Protein AF-A0A821MAG7-F1 (afdb_monomer)

Organism: NCBI:txid345717

Foldseek 3Di:
DVPADPPGDLVNLLCCCPPPVRNDDDPVSNCCNVPNDFADPPVVLVVVLVVLVVCLVVLLVVLVVQVVVLVVCVPDPDPVSVVSNVVSVVSNCCSVPVSVQVSVCNGGVDDRPPDDVVVVVVVVVVVD

Nearest PDB structures (foldseek):
  2yeu-assembly3_F  TM=4.394E-01  e=1.010E+00  Deinococcus radiodurans R1 = ATCC 13939 = DSM 20539
  5hx1-assembly2_D  TM=4.873E-01  e=1.836E+00  Deinococcus radiodurans
  2yfd-assembly1_D  TM=4.784E-01  e=2.046E+00  Deinococcus radiodurans R1 = ATCC 13939 = DSM 20539
  2yeu-assembly1_B  TM=4.401E-01  e=1.560E+00  Deinococcus radiodurans R1 = ATCC 13939 = DSM 20539
  5i0m-assembly2_B  TM=4.862E-01  e=3.159E+00  Deinococcus radiodurans

Sequence (128 aa):
MEFLRANESVDDFYMRCTNFSLFDCSEEEMLWCVMGPRRLPLSRIVPITVFLLVIFVSGVIGNVAVCVVIVRHPAMHTDTNYYLFSLALSDLLLLLFGLPNDLSVYWHQYPYSLGVVFCKLRALISEA

Secondary structure (DSSP, 8-state):
--SPPTT--HHHHHHHHH-GGG----HHHHHHHHH--SS--HHHHHHHHHHHHHHHHHHHHHHHHHHHHHHH---S--THHHHHHHHHHHHHHIIIIIHHHHHHHHH--SS-TTHHHHHHHHHHHHH-

InterPro domains:
  IPR000276 G protein-coupled receptor, rhodopsin-like [PF00001] (62-122)
  IPR000276 G protein-coupled receptor, rhodopsin-like [PR00237] (47-71)
  IPR000276 G protein-coupled receptor, rhodopsin-like [PR00237] (80-101)
  IPR005390 Neuromedin U receptor [PR01565] (72-83)
  IPR005390 Neuromedin U receptor [PR01565] (100-122)
  IPR017452 GPCR, rhodopsin-like, 7TM [PS50262] (62-128)

pLDDT: mean 79.87, std 9.55, range [42.59, 93.62]

Solvent-accessible surface area (backbone atoms only — not comparable to full-atom values): 7618 Å² total; per-residue (Å²): 131,89,83,61,59,92,97,55,53,73,66,58,54,49,48,28,60,67,34,84,93,57,66,76,59,54,74,67,54,45,48,36,76,76,73,44,79,57,53,67,61,62,86,59,51,53,59,54,51,52,53,52,50,52,50,43,53,53,48,49,55,52,32,50,50,52,49,51,52,50,71,72,54,73,81,67,101,49,78,67,60,59,52,56,47,51,49,34,51,49,51,48,49,42,51,67,55,44,49,60,49,52,50,46,39,62,65,33,64,59,78,79,82,76,47,69,67,54,54,51,48,51,54,52,64,76,73,107

Mean predicted aligned error: 9.79 Å

Radius of gyration: 22.46 Å; Cα contacts (8 Å, |Δi|>4): 64; chains: 1; bounding box: 48×34×66 Å

Structure (mmCIF, N/CA/C/O backbone):
data_AF-A0A821MAG7-F1
#
_entry.id   AF-A0A821MAG7-F1
#
loop_
_atom_site.group_PDB
_atom_site.id
_atom_site.type_symbol
_atom_site.label_atom_id
_atom_site.label_alt_id
_atom_site.label_comp_id
_atom_site.label_asym_id
_atom_site.label_entity_id
_atom_site.label_seq_id
_atom_site.pdbx_PDB_ins_code
_atom_site.Cartn_x
_atom_site.Cartn_y
_atom_site.Cartn_z
_atom_site.occupancy
_atom_site.B_iso_or_equiv
_atom_site.auth_seq_id
_atom_site.auth_comp_id
_atom_site.auth_asym_id
_atom_site.auth_atom_id
_atom_site.pdbx_PDB_model_num
ATOM 1 N N . MET A 1 1 ? 11.487 -3.617 -22.306 1.00 58.38 1 MET A N 1
ATOM 2 C CA . MET A 1 1 ? 11.740 -3.069 -23.657 1.00 58.38 1 MET A CA 1
ATOM 3 C C . MET A 1 1 ? 10.512 -2.318 -24.173 1.00 58.38 1 MET A C 1
ATOM 5 O O . MET A 1 1 ? 10.204 -2.400 -25.348 1.00 58.38 1 MET A O 1
ATOM 9 N N . GLU A 1 2 ? 9.788 -1.608 -23.306 1.00 70.44 2 GLU A N 1
ATOM 10 C CA . GLU A 1 2 ? 8.551 -0.907 -23.699 1.00 70.44 2 GLU A CA 1
ATOM 11 C C . GLU A 1 2 ? 8.815 0.580 -24.008 1.00 70.44 2 GLU A C 1
ATOM 13 O O . GLU A 1 2 ? 8.059 1.192 -24.746 1.00 70.44 2 GLU A O 1
ATOM 18 N N . PHE A 1 3 ? 9.944 1.120 -23.519 1.00 74.62 3 PHE A N 1
ATOM 19 C CA . PHE A 1 3 ? 10.351 2.528 -23.652 1.00 74.62 3 PHE A CA 1
ATOM 20 C C . PHE A 1 3 ? 11.610 2.751 -24.520 1.00 74.62 3 PHE A C 1
ATOM 22 O O . PHE A 1 3 ? 12.054 3.882 -24.678 1.00 74.62 3 PHE A O 1
ATOM 29 N N . LEU A 1 4 ? 12.207 1.692 -25.084 1.00 80.88 4 LEU A N 1
ATOM 30 C CA . LEU A 1 4 ? 13.358 1.829 -25.992 1.00 80.88 4 LEU A CA 1
ATOM 31 C C . LEU A 1 4 ? 12.866 2.208 -27.395 1.00 80.88 4 LEU A C 1
ATOM 33 O O . LEU A 1 4 ? 11.994 1.521 -27.935 1.00 80.88 4 LEU A O 1
ATOM 37 N N . ARG A 1 5 ? 13.429 3.264 -28.005 1.00 81.38 5 ARG A N 1
ATOM 38 C CA . ARG A 1 5 ? 13.158 3.580 -29.418 1.00 81.38 5 ARG A CA 1
ATOM 39 C C . ARG A 1 5 ? 13.783 2.508 -30.323 1.00 81.38 5 ARG A C 1
ATOM 41 O O . ARG A 1 5 ? 14.640 1.723 -29.915 1.00 81.38 5 ARG A O 1
ATOM 48 N N . ALA A 1 6 ? 13.330 2.454 -31.575 1.00 77.25 6 ALA A N 1
ATOM 49 C CA . ALA A 1 6 ? 13.874 1.516 -32.550 1.00 77.25 6 ALA A CA 1
ATOM 50 C C . ALA A 1 6 ? 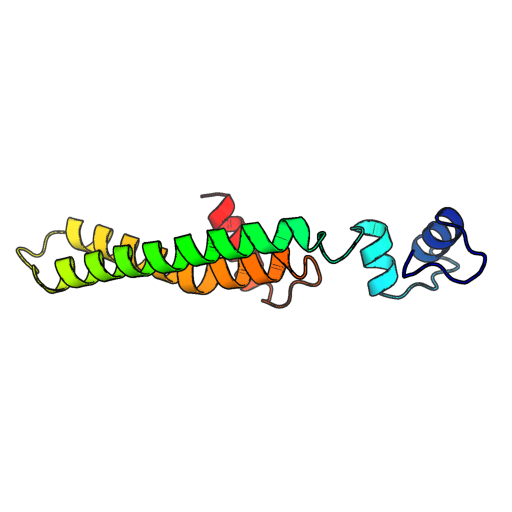15.382 1.758 -32.743 1.00 77.25 6 ALA A C 1
ATOM 52 O O . ALA A 1 6 ? 15.788 2.876 -33.053 1.00 77.25 6 ALA A O 1
ATOM 53 N N . ASN A 1 7 ? 16.177 0.691 -32.604 1.00 79.50 7 ASN A N 1
ATOM 54 C CA . ASN A 1 7 ? 17.640 0.691 -32.728 1.00 79.50 7 ASN A CA 1
ATOM 55 C C . ASN A 1 7 ? 18.405 1.394 -31.588 1.00 79.50 7 ASN A C 1
ATOM 57 O O . ASN A 1 7 ? 19.519 1.866 -31.798 1.00 79.50 7 ASN A O 1
ATOM 61 N N . GLU A 1 8 ? 17.816 1.455 -30.393 1.00 83.62 8 GLU A N 1
ATOM 62 C CA . GLU A 1 8 ? 18.416 2.104 -29.230 1.00 83.62 8 GLU A CA 1
ATOM 63 C C . GLU A 1 8 ? 18.806 1.116 -28.123 1.00 83.62 8 GLU A C 1
ATOM 65 O O . GLU A 1 8 ? 18.076 0.159 -27.841 1.00 83.62 8 GLU A O 1
ATOM 70 N N . SER A 1 9 ? 19.961 1.347 -27.491 1.00 85.12 9 SER A N 1
ATOM 71 C CA . SER A 1 9 ? 20.448 0.538 -26.372 1.00 85.12 9 SER A CA 1
ATOM 72 C C . SER A 1 9 ? 19.976 1.072 -25.011 1.00 85.12 9 SER A C 1
ATOM 74 O O . SER A 1 9 ? 19.526 2.210 -24.879 1.00 85.12 9 SER A O 1
ATOM 76 N N . VAL A 1 10 ? 20.078 0.241 -23.968 1.00 82.56 10 VAL A N 1
ATOM 77 C CA . VAL A 1 10 ? 19.739 0.648 -22.590 1.00 82.56 10 VAL A CA 1
ATOM 78 C C . VAL A 1 10 ? 20.670 1.758 -22.092 1.00 82.56 10 VAL A C 1
ATOM 80 O O . VAL A 1 10 ? 20.213 2.651 -21.382 1.00 82.56 10 VAL A O 1
ATOM 83 N N . ASP A 1 11 ? 21.940 1.739 -22.504 1.00 85.00 11 ASP A N 1
ATOM 84 C CA . ASP A 1 11 ? 22.920 2.767 -22.143 1.00 85.00 11 ASP A CA 1
ATOM 85 C C . ASP A 1 11 ? 22.605 4.111 -22.815 1.00 85.00 11 ASP A C 1
ATOM 87 O O . ASP A 1 11 ? 22.664 5.153 -22.160 1.00 85.00 11 ASP A O 1
ATOM 91 N N . ASP A 1 12 ? 22.191 4.093 -24.087 1.00 86.31 12 ASP A N 1
ATOM 92 C CA . ASP A 1 12 ? 21.765 5.301 -24.811 1.00 86.31 12 ASP A CA 1
ATOM 93 C C . ASP A 1 12 ? 20.512 5.919 -24.176 1.00 86.31 12 ASP A C 1
ATOM 95 O O . ASP A 1 12 ? 20.430 7.134 -23.980 1.00 86.31 12 ASP A O 1
ATOM 99 N N . PHE A 1 13 ? 19.550 5.077 -23.789 1.00 86.56 13 PHE A N 1
ATOM 100 C CA . PHE A 1 13 ? 18.355 5.498 -23.061 1.00 86.56 13 PHE A CA 1
ATOM 101 C C . PHE A 1 13 ? 18.698 6.100 -21.688 1.00 86.56 13 PHE A C 1
ATOM 103 O O . PHE A 1 13 ? 18.225 7.188 -21.355 1.00 86.56 13 PHE A O 1
ATOM 110 N N . TYR A 1 14 ? 19.578 5.453 -20.918 1.00 85.88 14 TYR A N 1
ATOM 111 C CA . TYR A 1 14 ? 20.037 5.958 -19.621 1.00 85.88 14 TYR A CA 1
ATOM 112 C C . TYR A 1 14 ? 20.756 7.307 -19.753 1.00 85.88 14 TYR A C 1
ATOM 114 O O . TYR A 1 14 ? 20.473 8.244 -19.002 1.00 85.88 14 TYR A O 1
ATOM 122 N N . MET A 1 15 ? 21.655 7.442 -20.731 1.00 86.56 15 MET A N 1
ATOM 123 C CA . MET A 1 15 ? 22.372 8.690 -21.002 1.00 86.56 15 MET A CA 1
ATOM 124 C C . MET A 1 15 ? 21.421 9.826 -21.377 1.00 86.56 15 MET A C 1
ATOM 126 O O . MET A 1 15 ? 21.601 10.942 -20.895 1.00 86.56 15 MET A O 1
ATOM 130 N N . ARG A 1 16 ? 20.374 9.562 -22.165 1.00 87.44 16 ARG A N 1
ATOM 131 C CA . ARG A 1 16 ? 19.383 10.589 -22.522 1.00 87.44 16 ARG A CA 1
ATOM 132 C C . ARG A 1 16 ? 18.563 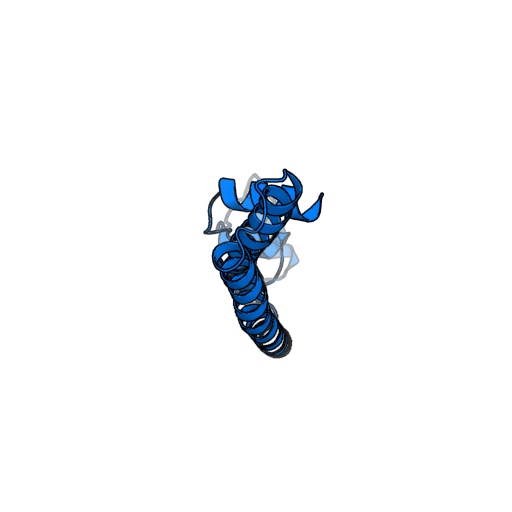11.068 -21.324 1.00 87.44 16 ARG A C 1
ATOM 134 O O . ARG A 1 16 ? 18.253 12.252 -21.234 1.00 87.44 16 ARG A O 1
ATOM 141 N N . CYS A 1 17 ? 18.253 10.171 -20.388 1.00 85.62 17 CYS A N 1
ATOM 142 C CA . CYS A 1 17 ? 17.520 10.526 -19.173 1.00 85.62 17 CYS A CA 1
ATOM 143 C C . CYS A 1 17 ? 18.398 11.150 -18.071 1.00 85.62 17 CYS A C 1
ATOM 145 O O . CYS A 1 17 ? 17.862 11.810 -17.185 1.00 85.62 17 CYS A O 1
ATOM 147 N N . THR A 1 18 ? 19.724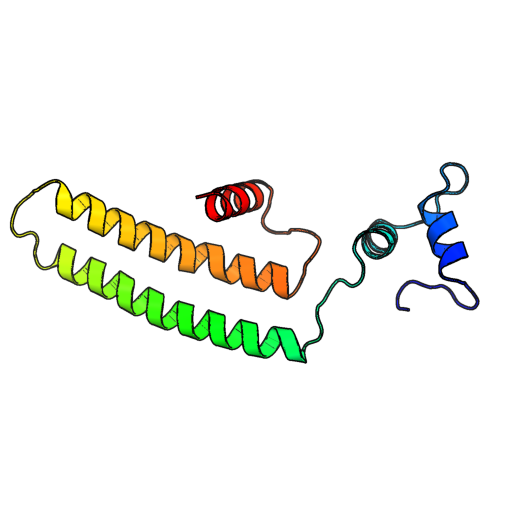 10.958 -18.084 1.00 85.44 18 THR A N 1
ATOM 148 C CA . THR A 1 18 ? 20.627 11.436 -17.012 1.00 85.44 18 THR A CA 1
ATOM 149 C C . THR A 1 18 ? 21.543 12.593 -17.407 1.00 85.44 18 THR A C 1
ATOM 151 O O . THR A 1 18 ? 22.101 13.258 -16.531 1.00 85.44 18 THR A O 1
ATOM 154 N N . ASN A 1 19 ? 21.701 12.882 -18.700 1.00 88.50 19 ASN A N 1
ATOM 155 C CA . ASN A 1 19 ? 22.555 13.969 -19.162 1.00 88.50 19 ASN A CA 1
ATOM 156 C C . ASN A 1 19 ? 21.817 15.316 -19.139 1.00 88.50 19 ASN A C 1
ATOM 158 O O . ASN A 1 19 ? 20.888 15.547 -19.908 1.00 88.50 19 ASN A O 1
ATOM 162 N N . PHE A 1 20 ? 22.283 16.237 -18.293 1.00 85.81 20 PHE A N 1
ATOM 163 C CA . PHE A 1 20 ? 21.665 17.555 -18.111 1.00 85.81 20 PHE A CA 1
ATOM 164 C C . PHE A 1 20 ? 21.627 18.408 -19.392 1.00 85.81 20 PHE A C 1
ATOM 166 O O . PHE A 1 20 ? 20.696 19.183 -19.592 1.00 85.81 20 PHE A O 1
ATOM 173 N N . SER A 1 21 ? 22.617 18.262 -20.275 1.00 88.44 21 SER A N 1
ATOM 174 C CA . SER A 1 21 ? 22.729 19.069 -21.498 1.00 88.44 21 SER A CA 1
ATOM 175 C C . SER A 1 21 ? 21.840 18.574 -22.645 1.00 88.44 21 SER A C 1
ATOM 177 O O . SER A 1 21 ? 21.637 19.305 -23.611 1.00 88.44 21 SER A O 1
ATOM 179 N N . LEU A 1 22 ? 21.340 17.338 -22.567 1.00 81.81 22 LEU A N 1
ATOM 180 C CA . LEU A 1 22 ? 20.576 16.664 -23.623 1.00 81.81 22 LEU A CA 1
ATOM 181 C C . LEU A 1 22 ? 19.391 15.886 -23.023 1.00 81.81 22 LEU A C 1
ATOM 183 O O . LEU A 1 22 ? 19.138 14.740 -23.390 1.00 81.81 22 L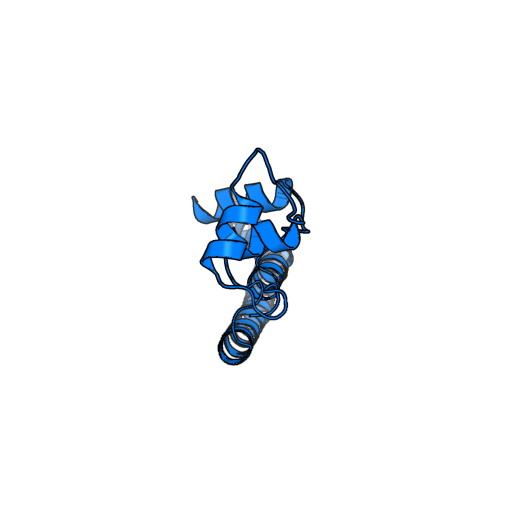EU A O 1
ATOM 187 N N . PHE A 1 23 ? 18.704 16.497 -22.057 1.00 87.19 23 PHE A N 1
ATOM 188 C CA . PHE A 1 23 ? 17.571 15.880 -21.376 1.00 87.19 23 PHE A CA 1
ATOM 189 C C . PHE A 1 23 ? 16.356 15.815 -22.317 1.00 87.19 23 PHE A C 1
ATOM 191 O O . PHE A 1 23 ? 15.684 16.819 -22.547 1.00 87.19 23 PHE A O 1
ATOM 198 N N . ASP A 1 24 ? 16.096 14.630 -22.871 1.00 86.00 24 ASP A N 1
ATOM 199 C CA . ASP A 1 24 ? 14.970 14.325 -23.774 1.00 86.00 24 ASP A CA 1
ATOM 200 C C . ASP A 1 24 ? 14.233 13.060 -23.289 1.00 86.00 24 ASP A C 1
ATOM 202 O O . ASP A 1 24 ? 14.093 12.079 -24.020 1.00 86.00 24 ASP A O 1
ATOM 206 N N . CYS A 1 25 ? 13.824 13.062 -22.013 1.00 86.50 25 CYS A N 1
ATOM 207 C CA . CYS A 1 25 ? 13.014 12.005 -21.397 1.00 86.50 25 CYS A CA 1
ATOM 208 C C . CYS A 1 25 ? 11.730 12.565 -20.772 1.00 86.50 25 CYS A C 1
ATOM 210 O O . CYS A 1 25 ? 11.719 13.632 -20.157 1.00 86.50 25 CYS A O 1
ATOM 212 N N . SER A 1 26 ? 10.648 11.802 -20.891 1.00 86.50 26 SER A N 1
ATOM 213 C CA . SER A 1 26 ? 9.382 12.010 -20.188 1.00 86.50 26 SER A CA 1
ATOM 214 C C . SER A 1 26 ? 9.434 11.499 -18.742 1.00 86.50 26 SER A C 1
ATOM 216 O O . SER A 1 26 ? 10.315 10.723 -18.357 1.00 86.50 26 SER A O 1
ATOM 218 N N . GLU A 1 27 ? 8.457 11.901 -17.922 1.00 82.69 27 GLU A N 1
ATOM 219 C CA . GLU A 1 27 ? 8.345 11.435 -16.532 1.00 82.69 27 GLU A CA 1
ATOM 220 C C . GLU A 1 27 ? 8.218 9.906 -16.439 1.00 82.69 27 GLU A C 1
ATOM 222 O O . GLU A 1 27 ? 8.803 9.288 -15.551 1.00 82.69 27 GLU A O 1
ATOM 227 N N . GLU A 1 28 ? 7.499 9.272 -17.370 1.00 80.94 28 GLU A N 1
ATOM 228 C CA . GLU A 1 28 ? 7.303 7.818 -17.374 1.00 80.94 28 GLU A CA 1
ATOM 229 C C . GLU A 1 28 ? 8.586 7.054 -17.730 1.00 80.94 28 GLU A C 1
ATOM 231 O O . GLU A 1 28 ? 8.885 6.029 -17.111 1.00 80.94 28 GLU A O 1
ATOM 236 N N . GLU A 1 29 ? 9.374 7.578 -18.673 1.00 84.75 29 GLU A N 1
ATOM 237 C CA . GLU A 1 29 ? 10.674 7.023 -19.070 1.00 84.75 29 GLU A CA 1
ATOM 238 C C . GLU A 1 29 ? 11.688 7.117 -17.927 1.00 84.75 29 GLU A C 1
ATOM 240 O O . GLU A 1 29 ? 12.353 6.132 -17.600 1.00 84.75 29 GLU A O 1
ATOM 245 N N . MET A 1 30 ? 11.754 8.273 -17.262 1.00 83.50 30 MET A N 1
ATOM 246 C CA . MET A 1 30 ? 12.616 8.480 -16.100 1.00 83.50 30 MET A CA 1
ATOM 247 C C . MET A 1 30 ? 12.225 7.554 -14.938 1.00 83.50 30 MET A C 1
ATOM 249 O O . MET A 1 30 ? 13.091 6.919 -14.333 1.00 83.50 30 MET A O 1
ATOM 253 N N . LEU A 1 31 ? 10.925 7.423 -14.645 1.00 82.44 31 LEU A N 1
ATOM 254 C CA . LEU A 1 31 ? 10.425 6.502 -13.618 1.00 82.44 31 LEU A CA 1
ATOM 255 C C . LEU A 1 31 ? 10.795 5.052 -13.931 1.00 82.44 31 LEU A C 1
ATOM 257 O O . LEU A 1 31 ? 11.232 4.331 -13.037 1.00 82.44 31 LEU A O 1
ATOM 261 N N . TRP A 1 32 ? 10.665 4.625 -15.186 1.00 80.44 32 TRP A N 1
ATOM 262 C CA . TRP A 1 32 ? 11.057 3.279 -15.595 1.00 80.44 32 TRP A CA 1
ATOM 263 C C . TRP A 1 32 ? 12.572 3.060 -15.495 1.00 80.44 32 TRP A C 1
ATOM 265 O O . TRP A 1 32 ? 13.009 2.006 -15.037 1.00 80.44 32 TRP A O 1
ATOM 275 N N . CYS A 1 33 ? 13.375 4.063 -15.858 1.00 79.25 33 CYS A N 1
ATOM 276 C CA . CYS A 1 33 ? 14.833 4.008 -15.779 1.00 79.25 33 CYS A CA 1
ATOM 277 C C . CYS A 1 33 ? 15.345 3.860 -14.335 1.00 79.25 33 CYS A C 1
ATOM 279 O O . CYS A 1 33 ? 16.325 3.159 -14.097 1.00 79.25 33 CYS A O 1
ATOM 281 N N . VAL A 1 34 ? 14.683 4.513 -13.374 1.00 80.75 34 VAL A N 1
ATOM 282 C CA . VAL A 1 34 ? 15.099 4.534 -11.961 1.00 80.75 34 VAL A CA 1
ATOM 283 C C . VAL A 1 34 ? 14.451 3.410 -11.143 1.00 80.75 34 VAL A C 1
ATOM 285 O O . VAL A 1 34 ? 15.115 2.811 -10.300 1.00 80.75 34 VAL A O 1
ATOM 288 N N . MET A 1 35 ? 13.163 3.119 -11.361 1.00 80.25 35 MET A N 1
ATOM 289 C CA . MET A 1 35 ? 12.383 2.174 -10.541 1.00 80.25 35 MET A CA 1
ATOM 290 C C . MET A 1 35 ? 12.100 0.826 -11.221 1.00 80.25 35 MET A C 1
ATOM 292 O O . MET A 1 35 ? 11.701 -0.120 -10.542 1.00 80.25 35 MET A O 1
ATOM 296 N N . GLY A 1 36 ? 12.304 0.701 -12.535 1.00 79.12 36 GLY A N 1
ATOM 297 C CA . GLY A 1 36 ? 12.029 -0.523 -13.290 1.00 79.12 36 GLY A CA 1
ATOM 298 C C . GLY A 1 36 ? 10.564 -0.655 -13.739 1.00 79.12 36 GLY A C 1
ATOM 299 O O . GLY A 1 36 ? 9.900 0.351 -13.948 1.00 79.12 36 GLY A O 1
ATOM 300 N N . PRO A 1 37 ? 10.042 -1.876 -13.970 1.00 76.25 37 PRO A N 1
ATOM 301 C CA . PRO A 1 37 ? 8.696 -2.099 -14.508 1.00 76.25 37 PRO A CA 1
ATOM 302 C C . PRO A 1 37 ? 7.557 -1.754 -13.528 1.00 76.25 37 PRO A C 1
ATOM 304 O O . PRO A 1 37 ? 7.615 -2.065 -12.342 1.00 76.25 37 PRO A O 1
ATOM 307 N N . ARG A 1 38 ? 6.462 -1.192 -14.064 1.00 72.06 38 ARG A N 1
ATOM 308 C CA . ARG A 1 38 ? 5.325 -0.637 -13.293 1.00 72.06 38 ARG A CA 1
ATOM 309 C C . ARG A 1 38 ? 4.415 -1.669 -12.645 1.00 72.06 38 ARG A C 1
ATOM 311 O O . ARG A 1 38 ? 3.710 -1.359 -11.684 1.00 72.06 38 ARG A O 1
ATOM 318 N N . ARG A 1 39 ? 4.374 -2.865 -13.226 1.00 73.56 39 ARG A N 1
ATOM 319 C CA . ARG A 1 39 ? 3.474 -3.948 -12.839 1.00 73.56 39 ARG A CA 1
ATOM 320 C C . ARG A 1 39 ? 4.289 -5.206 -12.597 1.00 73.56 39 ARG A C 1
ATOM 322 O O . ARG A 1 39 ? 5.085 -5.603 -13.450 1.00 73.56 39 ARG A O 1
ATOM 329 N N . LEU A 1 40 ? 4.063 -5.850 -11.455 1.00 73.62 40 LEU A N 1
ATOM 330 C CA . LEU A 1 40 ? 4.561 -7.202 -11.228 1.00 73.62 40 LEU A CA 1
ATOM 331 C C . LEU A 1 40 ? 3.877 -8.186 -12.198 1.00 73.62 40 LEU A C 1
ATOM 333 O O . LEU A 1 40 ? 2.772 -7.924 -12.679 1.00 73.62 40 LEU A O 1
ATOM 337 N N . PRO A 1 41 ? 4.500 -9.340 -12.494 1.00 79.12 41 PRO A N 1
ATOM 338 C CA . PRO A 1 41 ? 3.862 -10.365 -13.312 1.00 79.12 41 PRO A CA 1
ATOM 339 C C . PRO A 1 41 ? 2.520 -10.794 -12.703 1.00 79.12 41 PRO A C 1
ATOM 341 O O . PRO A 1 41 ? 2.437 -11.090 -11.507 1.00 79.12 41 PRO A O 1
ATOM 344 N N . LEU A 1 42 ? 1.489 -10.887 -13.550 1.00 79.69 42 LEU A N 1
ATOM 345 C CA . LEU A 1 42 ? 0.118 -11.274 -13.180 1.00 79.69 42 LEU A CA 1
ATOM 346 C C . LEU A 1 42 ? 0.075 -12.549 -12.325 1.00 79.69 42 LEU A C 1
ATOM 348 O O . LEU A 1 42 ? -0.672 -12.613 -11.352 1.00 79.69 42 LEU A O 1
ATOM 352 N N . SER A 1 43 ? 0.946 -13.521 -12.612 1.00 83.81 43 SER A N 1
ATOM 353 C CA . SER A 1 43 ? 1.049 -14.781 -11.867 1.00 83.81 43 SER A CA 1
ATOM 354 C C . SER A 1 43 ? 1.357 -14.608 -10.375 1.00 83.81 43 SER A C 1
ATOM 356 O O . SER A 1 43 ? 1.000 -15.475 -9.586 1.00 83.81 43 SER A O 1
ATOM 358 N N . ARG A 1 44 ? 2.012 -13.510 -9.970 1.00 81.38 44 ARG A N 1
ATOM 359 C CA . ARG A 1 44 ? 2.256 -13.183 -8.554 1.00 81.38 44 ARG A CA 1
ATOM 360 C C . ARG A 1 44 ? 1.158 -12.308 -7.955 1.00 81.38 44 ARG A C 1
ATOM 362 O O . ARG A 1 44 ? 0.808 -12.499 -6.798 1.00 81.38 44 ARG A O 1
ATOM 369 N N . ILE A 1 45 ? 0.589 -11.386 -8.728 1.00 84.94 45 ILE A N 1
ATOM 370 C CA . ILE A 1 45 ? -0.434 -10.448 -8.235 1.00 84.94 45 ILE A CA 1
ATOM 371 C C . ILE A 1 45 ? -1.753 -11.163 -7.915 1.00 84.94 45 ILE A C 1
ATOM 373 O O . ILE A 1 45 ? -2.389 -10.861 -6.904 1.00 84.94 45 ILE A O 1
ATOM 377 N N . VAL A 1 46 ? -2.165 -12.118 -8.753 1.00 87.12 46 VAL A N 1
ATOM 378 C CA . VAL A 1 46 ? -3.427 -12.857 -8.586 1.00 87.12 46 VAL A CA 1
ATOM 379 C C . VAL A 1 46 ? -3.510 -13.584 -7.236 1.00 87.12 46 VAL A C 1
ATOM 381 O O . VAL A 1 46 ? -4.460 -13.311 -6.502 1.00 87.12 46 VAL A O 1
ATOM 384 N N . PRO A 1 47 ? -2.554 -14.453 -6.844 1.00 89.69 47 PRO A N 1
ATOM 385 C CA . PRO A 1 47 ? -2.644 -15.144 -5.559 1.00 89.69 47 PRO A CA 1
ATOM 386 C C . PRO A 1 47 ? -2.608 -14.170 -4.378 1.00 89.69 47 PRO A C 1
ATOM 388 O O . PRO A 1 47 ? -3.401 -14.328 -3.455 1.00 89.69 47 PRO A O 1
ATOM 391 N N . ILE A 1 48 ? -1.767 -13.129 -4.426 1.00 87.88 48 ILE A N 1
ATOM 392 C CA . ILE A 1 48 ? -1.710 -12.093 -3.379 1.00 87.88 48 ILE A CA 1
ATOM 393 C C . ILE A 1 48 ? -3.081 -11.434 -3.213 1.00 87.88 48 ILE A C 1
ATOM 395 O O . ILE A 1 48 ? -3.590 -11.340 -2.101 1.00 87.88 48 ILE A O 1
ATOM 399 N N . THR A 1 49 ? -3.715 -11.050 -4.321 1.00 87.44 49 THR A N 1
ATOM 400 C CA . THR A 1 49 ? -5.043 -10.428 -4.301 1.00 87.44 49 THR A CA 1
ATOM 401 C C . THR A 1 49 ? -6.083 -11.351 -3.665 1.00 87.44 49 THR A C 1
ATOM 403 O O . THR A 1 49 ? -6.864 -10.909 -2.828 1.00 87.44 49 THR A O 1
ATOM 406 N N . VAL A 1 50 ? -6.068 -12.644 -4.003 1.00 90.19 50 VAL A N 1
ATOM 407 C CA . VAL A 1 50 ? -6.989 -13.632 -3.420 1.00 90.19 50 VAL A CA 1
ATOM 408 C C . VAL A 1 50 ? -6.772 -13.776 -1.911 1.00 90.19 50 VAL A C 1
ATOM 410 O O . VAL A 1 50 ? -7.742 -13.720 -1.159 1.00 90.19 50 VAL A O 1
ATOM 413 N N . PHE A 1 51 ? -5.526 -13.906 -1.448 1.00 90.69 51 PHE A N 1
ATOM 414 C CA . PHE A 1 51 ? -5.227 -13.993 -0.013 1.00 90.69 51 PHE A CA 1
ATOM 415 C C . PHE A 1 51 ? -5.676 -12.741 0.748 1.00 90.69 51 PHE A C 1
ATOM 417 O O . PHE A 1 51 ? -6.309 -12.859 1.796 1.00 90.69 51 PHE A O 1
ATOM 424 N N . LEU A 1 52 ? -5.413 -11.551 0.203 1.00 88.38 52 LEU A N 1
ATOM 425 C CA . LEU A 1 52 ? -5.832 -10.283 0.803 1.00 88.38 52 LEU A CA 1
ATOM 426 C C . LEU A 1 52 ? -7.360 -10.168 0.897 1.00 88.38 52 LEU A C 1
ATOM 428 O O . LEU A 1 52 ? -7.871 -9.693 1.908 1.00 88.38 52 LEU A O 1
ATOM 432 N N . LEU A 1 53 ? -8.100 -10.657 -0.103 1.00 89.69 53 LEU A N 1
ATOM 433 C CA . LEU A 1 53 ? -9.565 -10.704 -0.057 1.00 89.69 53 LEU A CA 1
ATOM 434 C C . LEU A 1 53 ? -10.091 -11.669 1.010 1.00 89.69 53 LEU A C 1
ATOM 436 O O . LEU A 1 53 ? -11.062 -11.349 1.693 1.00 89.69 53 LEU A O 1
ATOM 440 N N . VAL A 1 54 ? -9.459 -12.831 1.188 1.00 92.88 54 VAL A N 1
ATOM 441 C CA . VAL A 1 54 ? -9.847 -13.771 2.253 1.00 92.88 54 VAL A CA 1
ATOM 442 C C . VAL A 1 54 ? -9.640 -13.129 3.623 1.00 92.88 54 VAL A C 1
ATOM 444 O O . VAL A 1 54 ? -10.560 -13.147 4.439 1.00 92.88 54 VAL A O 1
ATOM 447 N N . ILE A 1 55 ? -8.479 -12.502 3.842 1.00 90.94 55 ILE A N 1
ATOM 448 C CA . ILE A 1 55 ? -8.160 -11.787 5.086 1.00 90.94 55 ILE A CA 1
ATOM 449 C C . ILE A 1 55 ? -9.143 -10.635 5.318 1.00 90.94 55 ILE A C 1
ATOM 451 O O . ILE A 1 55 ? -9.613 -10.465 6.442 1.00 90.94 55 ILE A O 1
ATOM 455 N N . PHE A 1 56 ? -9.504 -9.886 4.270 1.00 89.81 56 PHE A N 1
ATOM 456 C CA . PHE A 1 56 ? -10.513 -8.827 4.343 1.00 89.81 56 PHE A CA 1
ATOM 457 C C . PHE A 1 56 ? -11.839 -9.362 4.879 1.00 89.81 56 PHE A C 1
ATOM 459 O O . PHE A 1 56 ? -12.367 -8.850 5.862 1.00 89.81 56 PHE A O 1
ATOM 466 N N . VAL A 1 57 ? -12.364 -10.423 4.264 1.00 92.31 57 VAL A N 1
ATOM 467 C CA . VAL A 1 57 ? -13.661 -10.991 4.643 1.00 92.31 57 VAL A CA 1
ATOM 468 C C . VAL A 1 57 ? -13.609 -11.558 6.059 1.00 92.31 57 VAL A C 1
ATOM 470 O O . VAL A 1 57 ? -14.464 -11.220 6.878 1.00 92.31 57 VAL A O 1
ATOM 473 N N . SER A 1 58 ? -12.598 -12.367 6.389 1.00 93.62 58 SER A N 1
ATOM 474 C CA . SER A 1 58 ? -12.473 -12.938 7.734 1.00 93.62 58 SER A CA 1
ATOM 475 C C . SER A 1 58 ? -12.262 -11.866 8.803 1.00 93.62 58 SER A C 1
ATOM 477 O O . SER A 1 58 ? -12.846 -11.953 9.881 1.00 93.62 58 SER A O 1
ATOM 479 N N . GLY A 1 59 ? -11.463 -10.840 8.500 1.00 90.81 59 GLY A N 1
ATOM 480 C CA . GLY A 1 59 ? -11.156 -9.739 9.406 1.00 90.81 59 GLY A CA 1
ATOM 481 C C . GLY A 1 59 ? -12.359 -8.833 9.647 1.00 90.81 59 GLY A C 1
ATOM 482 O O . GLY A 1 59 ? -12.631 -8.479 10.790 1.0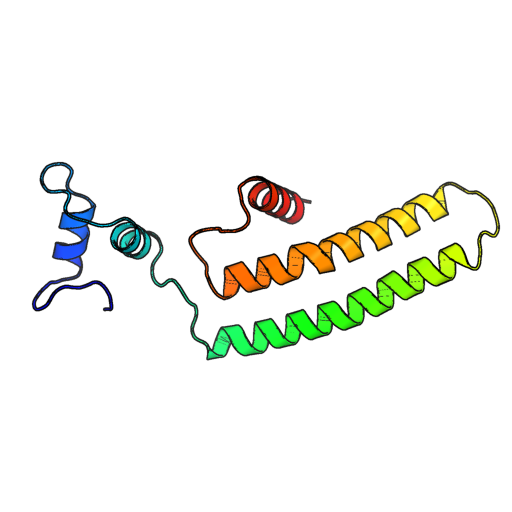0 90.81 59 GLY A O 1
ATOM 483 N N . VAL A 1 60 ? -13.132 -8.505 8.607 1.00 90.56 60 VAL A N 1
ATOM 484 C CA . VAL A 1 60 ? -14.368 -7.722 8.756 1.00 90.56 60 VAL A CA 1
ATOM 485 C C . VAL A 1 60 ? -15.380 -8.499 9.590 1.00 90.56 60 VAL A C 1
ATOM 487 O O . VAL A 1 60 ? -15.929 -7.946 10.538 1.00 90.56 60 VAL A O 1
ATOM 490 N N . ILE A 1 61 ? -15.595 -9.785 9.300 1.00 93.31 61 ILE A N 1
ATOM 491 C CA . ILE A 1 61 ? -16.534 -10.615 10.068 1.00 93.31 61 ILE A CA 1
ATOM 492 C C . ILE A 1 61 ? -16.105 -10.696 11.539 1.00 93.31 61 ILE A C 1
ATOM 494 O O . ILE A 1 61 ? -16.936 -10.490 12.424 1.00 93.31 61 ILE A O 1
ATOM 498 N N . GLY A 1 62 ? -14.821 -10.954 11.806 1.00 90.81 62 GLY A N 1
ATOM 499 C CA . GLY A 1 62 ? -14.281 -11.050 13.163 1.00 90.81 62 GLY A CA 1
ATOM 500 C C . GLY A 1 62 ? -14.419 -9.746 13.947 1.00 90.81 62 GLY A C 1
ATOM 501 O O . GLY A 1 62 ? -14.995 -9.740 15.034 1.00 90.81 62 GLY A O 1
ATOM 502 N N . ASN A 1 63 ? -13.969 -8.627 13.378 1.00 90.56 63 ASN A N 1
ATOM 503 C CA . ASN A 1 63 ? -14.010 -7.329 14.052 1.00 90.56 63 ASN A CA 1
ATOM 504 C C . ASN A 1 63 ? -15.438 -6.806 14.240 1.00 90.56 63 ASN A C 1
ATOM 506 O O . ASN A 1 63 ? -15.766 -6.289 15.307 1.00 90.56 63 ASN A O 1
ATOM 510 N N . VAL A 1 64 ? -16.331 -7.010 13.263 1.00 89.38 64 VAL A N 1
ATOM 511 C CA . VAL A 1 64 ? -17.755 -6.669 13.418 1.00 89.38 64 VAL A CA 1
ATOM 512 C C . VAL A 1 64 ? -18.402 -7.524 14.504 1.00 89.38 64 VAL A C 1
ATOM 514 O O . VAL A 1 64 ? -19.161 -6.990 15.311 1.00 89.38 64 VAL A O 1
ATOM 517 N N . ALA A 1 65 ? -18.099 -8.824 14.578 1.00 88.81 65 ALA A N 1
ATOM 518 C CA . ALA A 1 65 ? -18.614 -9.682 15.643 1.00 88.81 65 ALA A CA 1
ATOM 519 C C . ALA A 1 65 ? -18.170 -9.187 17.028 1.00 88.81 65 ALA A C 1
ATOM 521 O O . ALA A 1 65 ? -19.001 -9.102 17.932 1.00 88.81 65 ALA A O 1
ATOM 522 N N . VAL A 1 66 ? -16.905 -8.779 17.179 1.00 86.69 66 VAL A N 1
ATOM 523 C CA . VAL A 1 66 ? -16.388 -8.164 18.413 1.00 86.69 66 VAL A CA 1
ATOM 524 C C . VAL A 1 66 ? -17.149 -6.877 18.741 1.00 86.69 66 VAL A C 1
ATOM 526 O O .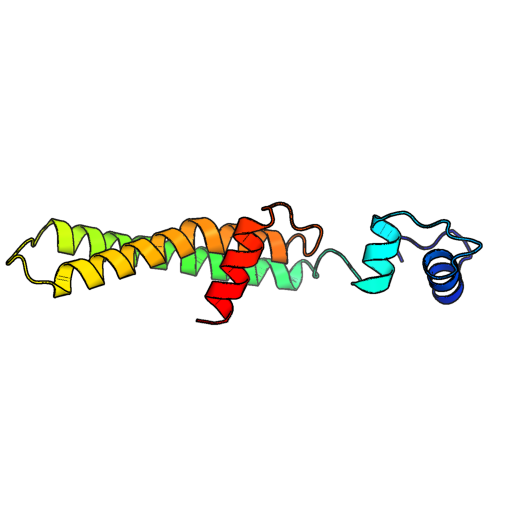 VAL A 1 66 ? -17.661 -6.748 19.852 1.00 86.69 66 VAL A O 1
ATOM 529 N N . CYS A 1 67 ? -17.331 -5.967 17.777 1.00 83.62 67 CYS A N 1
ATOM 530 C CA . CYS A 1 67 ? -18.133 -4.756 17.979 1.00 83.62 67 CYS A CA 1
ATOM 531 C C . CYS A 1 67 ? -19.571 -5.079 18.417 1.00 83.62 67 CYS A C 1
ATOM 533 O O . CYS A 1 67 ? -20.079 -4.470 19.356 1.00 83.62 67 CYS A O 1
ATOM 535 N N . VAL A 1 68 ? -20.232 -6.047 17.776 1.00 85.00 68 VAL A N 1
ATOM 536 C CA . VAL A 1 68 ? -21.612 -6.444 18.098 1.00 85.00 68 VAL A CA 1
ATOM 537 C C . VAL A 1 68 ? -21.706 -7.050 19.497 1.00 85.00 68 VAL A C 1
ATOM 539 O O . VAL A 1 68 ? -22.636 -6.720 20.232 1.00 85.00 68 VAL A O 1
ATOM 542 N N . VAL A 1 69 ? -20.762 -7.907 19.888 1.00 83.81 69 VAL A N 1
ATOM 543 C CA . VAL A 1 69 ? -20.721 -8.510 21.229 1.00 83.81 69 VAL A CA 1
ATOM 544 C C . VAL A 1 69 ? -20.529 -7.436 22.300 1.00 83.81 69 VAL A C 1
ATOM 546 O O . VAL A 1 69 ? -21.269 -7.445 23.284 1.00 83.81 69 VAL A O 1
ATOM 549 N N . ILE A 1 70 ? -19.622 -6.477 22.077 1.00 77.56 70 ILE A N 1
ATOM 550 C CA . ILE A 1 70 ? -19.371 -5.354 22.996 1.00 77.56 70 ILE A CA 1
ATOM 551 C C . ILE A 1 70 ? -20.618 -4.467 23.124 1.00 77.56 70 ILE A C 1
ATOM 553 O O . ILE A 1 70 ? -21.031 -4.141 24.233 1.00 77.56 70 ILE A O 1
ATOM 557 N N . VAL A 1 71 ? -21.273 -4.126 22.007 1.00 73.50 71 VAL A N 1
ATOM 558 C CA . VAL A 1 71 ? -22.513 -3.326 22.018 1.00 73.50 71 VAL A CA 1
ATOM 559 C C . VAL A 1 71 ? -23.663 -4.073 22.704 1.00 73.50 71 VAL A C 1
ATOM 561 O O . VAL A 1 71 ? -24.504 -3.452 23.352 1.00 73.50 71 VAL A O 1
ATOM 564 N N . ARG A 1 72 ? -23.726 -5.405 22.574 1.00 73.12 72 ARG A N 1
ATOM 565 C CA . ARG A 1 72 ? -24.792 -6.232 23.164 1.00 73.12 72 ARG A CA 1
ATOM 566 C C . ARG A 1 72 ? -24.588 -6.555 24.641 1.00 73.12 72 ARG A C 1
ATOM 568 O O . ARG A 1 72 ? -25.587 -6.773 25.318 1.00 73.12 72 ARG A O 1
ATOM 575 N N . HIS A 1 73 ? -23.356 -6.562 25.142 1.00 67.50 73 HIS A N 1
ATOM 576 C CA . HIS A 1 73 ? -23.053 -6.721 26.566 1.00 67.50 73 HIS A CA 1
ATOM 577 C C . HIS A 1 73 ? -22.321 -5.487 27.113 1.00 67.50 73 HIS A C 1
ATOM 579 O O . HIS A 1 73 ? -21.128 -5.557 27.408 1.00 67.50 73 HIS A O 1
ATOM 585 N N . PRO A 1 74 ? -23.037 -4.370 27.351 1.00 59.62 74 PRO A N 1
ATOM 586 C CA . PRO A 1 74 ? -22.513 -3.210 28.074 1.00 59.62 74 PRO A CA 1
ATOM 587 C C . PRO A 1 74 ? -22.444 -3.492 29.591 1.00 59.62 74 PRO A C 1
ATOM 589 O O . PRO A 1 74 ? -22.835 -2.670 30.420 1.00 59.62 74 PRO A O 1
ATOM 592 N N . ALA A 1 75 ? -22.030 -4.700 29.981 1.00 54.00 75 ALA A N 1
ATOM 593 C CA . ALA A 1 75 ? -22.057 -5.174 31.357 1.00 54.00 75 ALA A CA 1
ATOM 594 C C . ALA A 1 75 ? -20.844 -4.621 32.123 1.00 54.00 75 ALA A C 1
ATOM 596 O O . ALA A 1 75 ? -19.820 -5.280 32.260 1.00 54.00 75 ALA A O 1
ATOM 597 N N . MET A 1 76 ? -21.036 -3.395 32.619 1.00 42.59 76 MET A N 1
ATOM 598 C CA . MET A 1 76 ? -20.155 -2.524 33.406 1.00 42.59 76 MET A CA 1
ATOM 599 C C . MET A 1 76 ? -19.233 -1.606 32.594 1.00 42.59 76 MET A C 1
ATOM 601 O O . MET A 1 76 ? -18.256 -2.034 31.987 1.00 42.59 76 MET A O 1
ATOM 605 N N . HIS A 1 77 ? -19.538 -0.303 32.650 1.00 55.91 77 HIS A N 1
ATOM 606 C CA . HIS A 1 77 ? -18.655 0.816 32.304 1.00 55.91 77 HIS A CA 1
ATOM 607 C C . HIS A 1 77 ? -17.298 0.661 33.015 1.00 55.91 77 HIS A C 1
ATOM 609 O O . HIS A 1 77 ? -17.106 1.147 34.125 1.00 55.91 77 HIS A O 1
ATOM 615 N N . THR A 1 78 ? -16.368 -0.052 32.394 1.00 56.41 78 THR A N 1
ATOM 616 C CA . THR A 1 78 ? -14.985 -0.199 32.846 1.00 56.41 78 THR A CA 1
ATOM 617 C C . THR A 1 78 ? -14.086 0.065 31.653 1.00 56.41 78 THR A C 1
ATOM 619 O O . THR A 1 78 ? -14.365 -0.387 30.539 1.00 56.41 78 THR A O 1
ATOM 622 N N . ASP A 1 79 ? -13.028 0.833 31.888 1.00 57.12 79 ASP A N 1
ATOM 623 C CA . ASP A 1 79 ? -12.116 1.410 30.894 1.00 57.12 79 ASP A CA 1
ATOM 624 C C . ASP A 1 79 ? -11.546 0.389 29.882 1.00 57.12 79 ASP A C 1
ATOM 626 O O . ASP A 1 79 ? -11.148 0.743 28.773 1.00 57.12 79 ASP A O 1
ATOM 630 N N . THR A 1 80 ? -11.583 -0.906 30.209 1.00 62.41 80 THR A N 1
ATOM 631 C CA . THR A 1 80 ? -11.150 -2.026 29.360 1.00 62.41 80 THR A CA 1
ATOM 632 C C . THR A 1 80 ? -12.006 -2.231 28.097 1.00 62.41 80 THR A C 1
ATOM 634 O O . THR A 1 80 ? -11.466 -2.591 27.051 1.00 62.41 80 THR A O 1
ATOM 637 N N . ASN A 1 81 ? -13.319 -1.961 28.130 1.00 69.12 81 ASN A N 1
ATOM 638 C CA . ASN A 1 81 ? -14.186 -2.133 26.949 1.00 69.12 81 ASN A CA 1
ATOM 639 C C . ASN A 1 81 ? -13.966 -1.049 25.879 1.00 69.12 81 ASN A C 1
ATOM 641 O O . ASN A 1 81 ? -14.136 -1.316 24.689 1.00 69.12 81 ASN A O 1
ATOM 645 N N . TYR A 1 82 ? -13.530 0.152 26.277 1.00 74.44 82 TYR A N 1
ATOM 646 C CA . TYR A 1 82 ? -13.165 1.217 25.336 1.00 74.44 82 TYR A CA 1
ATOM 647 C C . TYR A 1 82 ? -11.920 0.857 24.523 1.00 74.44 82 TYR A C 1
ATOM 649 O O . TYR A 1 82 ? -11.868 1.140 23.324 1.00 74.44 82 TYR A O 1
ATOM 657 N N . TYR A 1 83 ? -10.943 0.197 25.150 1.00 80.06 83 TYR A N 1
ATOM 658 C CA . TYR A 1 83 ? -9.741 -0.268 24.461 1.00 80.06 83 TYR A CA 1
ATOM 659 C C . TYR A 1 83 ? -10.070 -1.335 23.408 1.00 80.06 83 TYR A C 1
ATOM 661 O O . TYR A 1 83 ? -9.674 -1.194 22.255 1.00 80.06 83 TYR A O 1
ATOM 669 N N . LEU A 1 84 ? -10.865 -2.350 23.766 1.00 82.12 84 LEU A N 1
ATOM 670 C CA . LEU A 1 84 ? -11.274 -3.410 22.834 1.00 82.12 84 LEU A CA 1
ATOM 671 C C . LEU A 1 84 ? -12.112 -2.877 21.664 1.00 82.12 84 LEU A C 1
ATOM 673 O O . LEU A 1 84 ? -11.930 -3.307 20.527 1.00 82.12 84 LEU A O 1
ATOM 677 N N . PHE A 1 85 ? -13.001 -1.914 21.919 1.00 82.75 85 PHE A N 1
ATOM 678 C CA . PHE A 1 85 ? -13.753 -1.252 20.855 1.00 82.75 85 PHE A CA 1
ATOM 679 C C . PHE A 1 85 ? -12.841 -0.445 19.925 1.00 82.75 85 PHE A C 1
ATOM 681 O O . PHE A 1 85 ? -12.976 -0.531 18.707 1.00 82.75 85 PHE A O 1
ATOM 688 N N . SER A 1 86 ? -11.891 0.307 20.486 1.00 85.19 86 SER A N 1
ATOM 689 C CA . SER A 1 86 ? -10.935 1.104 19.707 1.00 85.19 86 SER A CA 1
ATOM 690 C C . SER A 1 86 ? -9.997 0.227 18.874 1.00 85.19 86 SER A C 1
ATOM 692 O O . SER A 1 86 ? -9.656 0.605 17.753 1.00 85.19 86 SER A O 1
ATOM 694 N N . LEU A 1 87 ? -9.629 -0.954 19.381 1.00 87.75 87 LEU A N 1
ATOM 695 C CA . LEU A 1 87 ? -8.875 -1.971 18.647 1.00 87.75 87 LEU A CA 1
ATOM 696 C C . LEU A 1 87 ? -9.676 -2.468 17.434 1.00 87.75 87 LEU A C 1
ATOM 698 O O . LEU A 1 87 ? -9.221 -2.318 16.305 1.00 87.75 87 LEU A O 1
ATOM 702 N N . ALA A 1 88 ? -10.913 -2.931 17.650 1.00 89.00 88 ALA A N 1
ATOM 703 C CA . ALA A 1 88 ? -11.776 -3.411 16.569 1.00 89.00 88 ALA A CA 1
ATOM 704 C C . ALA A 1 88 ? -12.084 -2.317 15.528 1.00 89.00 88 ALA A C 1
ATOM 706 O O . ALA A 1 88 ? -12.127 -2.588 14.328 1.00 89.00 88 ALA A O 1
ATOM 707 N N . LEU A 1 89 ? -12.269 -1.064 15.962 1.00 86.81 89 LEU A N 1
ATOM 708 C CA . LEU A 1 89 ? -12.480 0.072 15.063 1.00 86.81 89 LEU A CA 1
ATOM 709 C C . LEU A 1 89 ? -11.227 0.369 14.225 1.00 86.81 89 LEU A C 1
ATOM 711 O O . LEU A 1 89 ? -11.341 0.624 13.026 1.00 86.81 89 LEU A O 1
ATOM 715 N N . SER A 1 90 ? -10.043 0.311 14.837 1.00 89.25 90 SER A N 1
ATOM 716 C CA . SER A 1 90 ? -8.766 0.501 14.140 1.00 89.25 90 SER A CA 1
ATOM 717 C C . SER A 1 90 ? -8.534 -0.599 13.110 1.00 89.25 90 SER A C 1
ATOM 719 O O . SER A 1 90 ? -8.179 -0.292 11.975 1.00 89.25 90 SER A O 1
ATOM 721 N N . ASP A 1 91 ? -8.832 -1.854 13.446 1.00 89.19 91 ASP A N 1
ATOM 722 C CA . ASP A 1 91 ? -8.729 -2.971 12.508 1.00 89.19 91 ASP A CA 1
ATOM 723 C C . ASP A 1 91 ? -9.709 -2.827 11.339 1.00 89.19 91 ASP A C 1
ATOM 725 O O . ASP A 1 91 ? -9.336 -3.044 10.189 1.00 89.19 91 ASP A O 1
ATOM 729 N N . LEU A 1 92 ? -10.948 -2.387 11.580 1.00 87.94 92 LEU A N 1
ATOM 730 C CA . LEU A 1 92 ? -11.898 -2.104 10.498 1.00 87.94 92 LEU A CA 1
ATOM 731 C C . LEU A 1 92 ? -11.410 -0.976 9.585 1.00 87.94 92 LEU A C 1
ATOM 733 O O . LEU A 1 92 ? -11.529 -1.092 8.366 1.00 87.94 92 LEU A O 1
ATOM 737 N N . LEU A 1 93 ? -10.838 0.094 10.143 1.00 87.44 93 LEU A N 1
ATOM 738 C CA . LEU A 1 93 ? -10.245 1.184 9.362 1.00 87.44 93 LEU A CA 1
ATOM 739 C C . LEU A 1 93 ? -9.035 0.699 8.551 1.00 87.44 93 LEU A C 1
ATOM 741 O O . LEU A 1 93 ? -8.918 1.039 7.374 1.00 87.44 93 LEU A O 1
ATOM 745 N N . LEU A 1 94 ? -8.172 -0.132 9.137 1.00 85.38 94 LEU A N 1
ATOM 746 C CA . LEU A 1 94 ? -7.040 -0.749 8.445 1.00 85.38 94 LEU A CA 1
ATOM 747 C C . LEU A 1 94 ? -7.504 -1.671 7.315 1.00 85.38 94 LEU A C 1
ATOM 749 O O . LEU A 1 94 ? -6.962 -1.614 6.214 1.00 85.38 94 LEU A O 1
ATOM 753 N N . LEU A 1 95 ? -8.537 -2.479 7.537 1.00 87.31 95 LEU A N 1
ATOM 754 C CA . LEU A 1 95 ? -9.083 -3.352 6.503 1.00 87.31 95 LEU A CA 1
ATOM 755 C C . LEU A 1 95 ? -9.777 -2.550 5.391 1.00 87.31 95 LEU A C 1
ATOM 757 O O . LEU A 1 95 ? -9.623 -2.881 4.220 1.00 87.31 95 LEU A O 1
ATOM 761 N N . LEU A 1 96 ? -10.513 -1.487 5.726 1.00 83.81 96 LEU A N 1
ATOM 762 C CA . LEU A 1 96 ? -11.246 -0.667 4.754 1.00 83.81 96 LEU A CA 1
ATOM 763 C C . LEU A 1 96 ? -10.349 0.258 3.935 1.00 83.81 96 LEU A C 1
ATOM 765 O O . LEU A 1 96 ? -10.627 0.461 2.759 1.00 83.81 96 LEU A O 1
ATOM 769 N N . PHE A 1 97 ? -9.307 0.836 4.531 1.00 83.00 97 PHE A N 1
ATOM 770 C CA . PHE A 1 97 ? -8.446 1.809 3.856 1.00 83.00 97 PHE A CA 1
ATOM 771 C C . PHE A 1 97 ? -7.068 1.255 3.502 1.00 83.00 97 PHE A C 1
ATOM 773 O O . PHE A 1 97 ? -6.521 1.621 2.465 1.00 83.00 97 PHE A O 1
ATOM 780 N N . GLY A 1 98 ? -6.508 0.368 4.324 1.00 81.81 98 GLY A N 1
ATOM 781 C CA . GLY A 1 98 ? -5.190 -0.227 4.111 1.00 81.81 98 GLY A CA 1
ATOM 782 C C . GLY A 1 98 ? -5.191 -1.228 2.962 1.00 81.81 98 GLY A C 1
ATOM 783 O O . GLY A 1 98 ? -4.456 -1.039 1.999 1.00 81.81 98 GLY A O 1
ATOM 784 N N . LEU A 1 99 ? -6.074 -2.230 2.991 1.00 82.69 99 LEU A N 1
ATOM 785 C CA . LEU A 1 99 ? -6.119 -3.282 1.963 1.00 82.69 99 LEU A CA 1
ATOM 786 C C . LEU A 1 99 ? -6.366 -2.798 0.521 1.00 82.69 99 LEU A C 1
ATOM 788 O O . LEU A 1 99 ? -5.628 -3.234 -0.366 1.00 82.69 99 LEU A O 1
ATOM 792 N N . PRO A 1 100 ? -7.345 -1.920 0.219 1.00 80.19 100 PRO A N 1
ATOM 793 C CA . PRO A 1 100 ? -7.511 -1.422 -1.150 1.00 80.19 100 PRO A CA 1
ATOM 794 C C . PRO A 1 100 ? -6.319 -0.581 -1.608 1.00 80.19 100 PRO A C 1
ATOM 796 O O . PRO A 1 100 ? -5.958 -0.594 -2.784 1.00 80.19 100 PRO A O 1
ATOM 799 N N . ASN A 1 101 ? -5.670 0.113 -0.678 1.00 79.44 101 ASN A N 1
ATOM 800 C CA . ASN A 1 101 ? -4.461 0.862 -0.951 1.00 79.44 101 ASN A CA 1
ATOM 801 C C . ASN A 1 101 ? -3.256 -0.072 -1.209 1.00 79.44 101 ASN A C 1
ATOM 803 O O . ASN A 1 101 ? -2.521 0.141 -2.171 1.00 79.44 101 ASN A O 1
ATOM 807 N N . ASP A 1 102 ? -3.086 -1.135 -0.418 1.00 80.94 102 ASP A N 1
ATOM 808 C CA . ASP A 1 102 ? -2.110 -2.208 -0.648 1.00 80.94 102 ASP A CA 1
ATOM 809 C C . ASP A 1 102 ? -2.278 -2.812 -2.040 1.00 80.94 102 ASP A C 1
ATOM 811 O O . ASP A 1 102 ? -1.333 -2.856 -2.828 1.00 80.94 102 ASP A O 1
ATOM 815 N N . LEU A 1 103 ? -3.507 -3.206 -2.377 1.00 79.38 103 LEU A N 1
ATOM 816 C CA . LEU A 1 103 ? -3.859 -3.738 -3.690 1.00 79.38 103 LEU A CA 1
ATOM 817 C C . LEU A 1 103 ? -3.532 -2.746 -4.806 1.00 79.38 103 LEU A C 1
ATOM 819 O O . LEU A 1 103 ? -2.930 -3.137 -5.805 1.00 79.38 103 LEU A O 1
ATOM 823 N N . SER A 1 104 ? -3.862 -1.465 -4.629 1.00 78.62 104 SER A N 1
ATOM 824 C CA . SER A 1 104 ? -3.535 -0.428 -5.610 1.00 78.62 104 SER A CA 1
ATOM 825 C C . SER A 1 104 ? -2.028 -0.313 -5.844 1.00 78.62 104 SER A C 1
ATOM 827 O O . SER A 1 104 ? -1.618 -0.157 -6.990 1.00 78.62 104 SER A O 1
ATOM 829 N N . VAL A 1 105 ? -1.201 -0.429 -4.801 1.00 77.00 105 VAL A N 1
ATOM 830 C CA . VAL A 1 105 ? 0.267 -0.379 -4.916 1.00 77.00 105 VAL A CA 1
ATOM 831 C C . VAL A 1 105 ? 0.829 -1.646 -5.567 1.00 77.00 105 VAL A C 1
ATOM 833 O O . VAL A 1 105 ? 1.736 -1.558 -6.391 1.00 77.00 105 VAL A O 1
ATOM 836 N N . TYR A 1 106 ? 0.285 -2.826 -5.259 1.00 74.94 106 TYR A N 1
ATOM 837 C CA . TYR A 1 106 ? 0.707 -4.074 -5.909 1.00 74.94 106 TYR A CA 1
ATOM 838 C C . TYR A 1 106 ? 0.353 -4.112 -7.402 1.00 74.94 106 TYR A C 1
ATOM 840 O O . TYR A 1 106 ? 1.113 -4.661 -8.203 1.00 74.94 106 TYR A O 1
ATOM 848 N N . TRP A 1 107 ? -0.786 -3.531 -7.784 1.00 73.62 107 TRP A N 1
ATOM 849 C CA . TRP A 1 107 ? -1.219 -3.429 -9.180 1.00 73.62 107 TRP A CA 1
ATOM 850 C C . TRP A 1 107 ? -0.539 -2.284 -9.936 1.00 73.62 107 TRP A C 1
ATOM 852 O O . TRP A 1 107 ? -0.272 -2.408 -11.132 1.00 73.62 107 TRP A O 1
ATOM 862 N N . HIS A 1 108 ? -0.249 -1.180 -9.251 1.00 73.06 108 HIS A N 1
ATOM 863 C CA . HIS A 1 108 ? 0.439 -0.009 -9.777 1.00 73.06 108 HIS A CA 1
ATOM 864 C C . HIS A 1 108 ? 1.426 0.527 -8.732 1.00 73.06 108 HIS A C 1
ATOM 866 O O . HIS A 1 108 ? 1.062 1.331 -7.877 1.00 73.06 108 HIS A O 1
ATOM 872 N N . GLN A 1 109 ? 2.699 0.126 -8.837 1.00 70.81 109 GLN A N 1
ATOM 873 C CA . GLN A 1 109 ? 3.741 0.559 -7.890 1.00 70.81 109 GLN A CA 1
ATOM 874 C C . GLN A 1 109 ? 3.980 2.074 -7.911 1.00 70.81 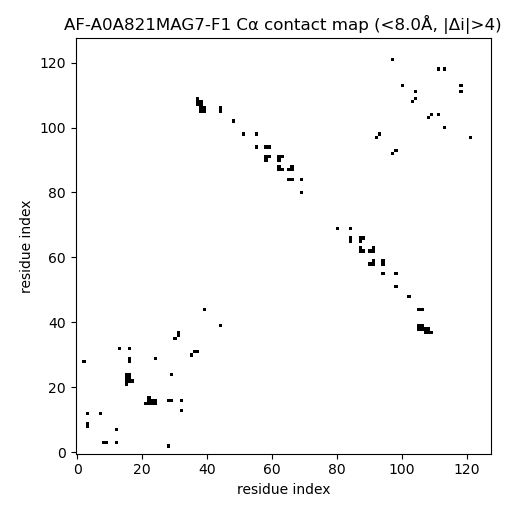109 GLN A C 1
ATOM 876 O O . GLN A 1 109 ? 4.359 2.659 -6.900 1.00 70.81 109 GLN A O 1
ATOM 881 N N . TYR A 1 110 ? 3.759 2.707 -9.061 1.00 66.81 110 TYR A N 1
ATOM 882 C CA . TYR A 1 110 ? 3.896 4.145 -9.262 1.00 66.81 110 TYR A CA 1
ATOM 883 C C . TYR A 1 110 ? 2.905 4.633 -10.332 1.00 66.81 110 TYR A C 1
ATOM 885 O O . TYR A 1 110 ? 2.491 3.840 -11.188 1.00 66.81 110 TYR A O 1
ATOM 893 N N . PRO A 1 111 ? 2.517 5.920 -10.343 1.00 66.00 111 PRO A N 1
ATOM 894 C CA . PRO A 1 111 ? 2.658 6.903 -9.269 1.00 66.00 111 PRO A CA 1
ATOM 895 C C . PRO A 1 111 ? 1.611 6.682 -8.161 1.00 66.00 111 PRO A C 1
ATOM 897 O O . PRO A 1 111 ? 0.537 6.132 -8.403 1.00 66.00 111 PRO A O 1
ATOM 900 N N . TYR A 1 112 ? 1.924 7.109 -6.935 1.00 66.81 112 TYR A N 1
ATOM 901 C CA . TYR A 1 112 ? 1.048 6.930 -5.774 1.00 66.81 112 TYR A CA 1
ATOM 902 C C . TYR A 1 112 ? -0.178 7.854 -5.863 1.00 66.81 112 TYR A C 1
ATOM 904 O O . TYR A 1 112 ? -0.082 9.056 -5.621 1.00 66.81 112 TYR A O 1
ATOM 912 N N . SER A 1 113 ? -1.337 7.302 -6.217 1.00 66.88 113 SER A N 1
ATOM 913 C CA . SER A 1 113 ? -2.557 8.074 -6.498 1.00 66.88 113 SER A CA 1
ATOM 914 C C . SER A 1 113 ? -3.346 8.491 -5.252 1.00 66.88 113 SER A C 1
ATOM 916 O O . SER A 1 113 ? -4.158 9.409 -5.322 1.00 66.88 113 SER A O 1
ATOM 918 N N . LEU A 1 114 ? -3.103 7.858 -4.101 1.00 67.81 114 LEU A N 1
ATOM 919 C CA . LEU A 1 114 ? -3.896 8.047 -2.877 1.00 67.81 114 LEU A CA 1
ATOM 920 C C . LEU A 1 114 ? -3.431 9.235 -2.013 1.00 67.81 114 LEU A C 1
ATOM 922 O O . LEU A 1 114 ? -3.951 9.463 -0.924 1.00 67.81 114 LEU A O 1
ATOM 926 N N . GLY A 1 115 ? -2.484 10.034 -2.513 1.00 71.44 115 GLY A N 1
ATOM 927 C CA . GLY A 1 115 ? -2.036 11.273 -1.879 1.00 71.44 115 GLY A CA 1
ATOM 928 C C . GLY A 1 115 ? -1.064 11.087 -0.706 1.00 71.44 115 GLY A C 1
ATOM 929 O O . GLY A 1 115 ? -0.816 9.988 -0.208 1.00 71.44 115 GLY A O 1
ATOM 930 N N . VAL A 1 116 ? -0.482 12.202 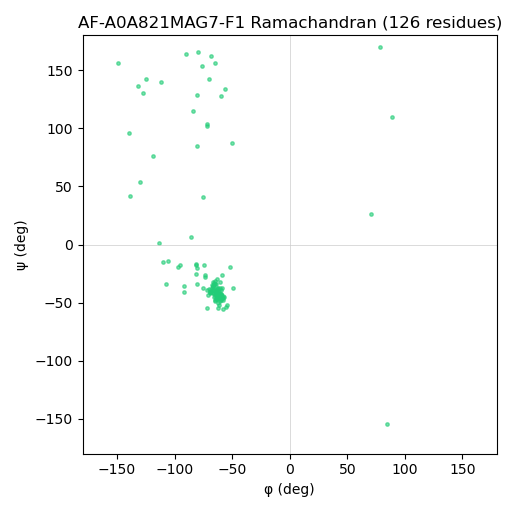-0.255 1.00 74.06 116 VAL A N 1
ATOM 931 C CA . VAL A 1 116 ? 0.615 12.217 0.734 1.00 74.06 116 VAL A CA 1
ATOM 932 C C . VAL A 1 116 ? 0.164 11.736 2.119 1.00 74.06 116 VAL A C 1
ATOM 934 O O . VAL A 1 116 ? 0.943 11.100 2.825 1.00 74.06 116 VAL A O 1
ATOM 937 N N . VAL A 1 117 ? -1.093 11.988 2.497 1.00 74.50 117 VAL A N 1
ATOM 938 C CA . VAL A 1 117 ? -1.639 11.605 3.812 1.00 74.50 117 VAL A CA 1
ATOM 939 C C . VAL A 1 117 ? -1.629 10.088 3.990 1.00 74.50 117 VAL A C 1
ATOM 941 O O . VAL A 1 117 ? -1.084 9.592 4.973 1.00 74.50 117 VAL A O 1
ATOM 944 N N . PHE A 1 118 ? -2.150 9.340 3.014 1.00 75.50 118 PHE A N 1
ATOM 945 C CA . PHE A 1 118 ? -2.135 7.879 3.063 1.00 75.50 118 PHE A CA 1
ATOM 946 C C . PHE A 1 118 ? -0.715 7.317 2.977 1.00 75.50 118 PHE A C 1
ATOM 948 O O . PHE A 1 118 ? -0.4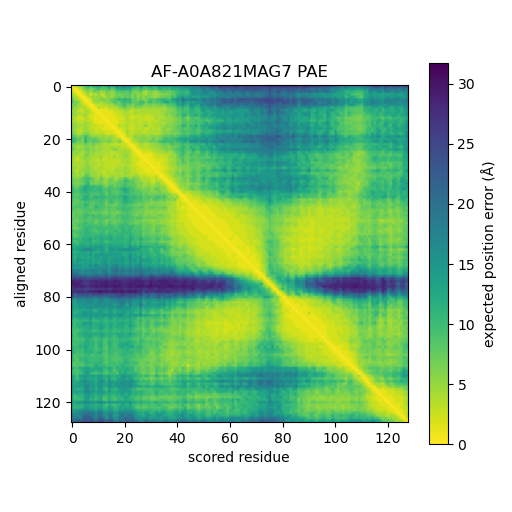07 6.364 3.682 1.00 75.50 118 PHE A O 1
ATOM 955 N N . CYS A 1 119 ? 0.175 7.940 2.199 1.00 78.56 119 CYS A N 1
ATOM 956 C CA . CYS A 1 119 ? 1.589 7.555 2.158 1.00 78.56 119 CYS A CA 1
ATOM 957 C C . CYS A 1 119 ? 2.248 7.646 3.549 1.00 78.56 119 CYS A C 1
ATOM 959 O O . CYS A 1 119 ? 2.905 6.705 3.993 1.00 78.56 119 CYS A O 1
ATOM 961 N N . LYS A 1 120 ? 2.010 8.744 4.280 1.00 78.62 120 LYS A N 1
ATOM 962 C CA . LYS A 1 120 ? 2.506 8.918 5.654 1.00 78.62 120 LYS A CA 1
ATOM 963 C C . LYS A 1 120 ? 1.858 7.944 6.633 1.00 78.62 120 LYS A C 1
ATOM 965 O O . LYS A 1 120 ? 2.568 7.379 7.455 1.00 78.62 120 LYS A O 1
ATOM 970 N N . LEU A 1 121 ? 0.549 7.712 6.524 1.00 77.56 121 LEU A N 1
ATOM 971 C CA . LEU A 1 121 ? -0.153 6.734 7.361 1.00 77.56 121 LEU A CA 1
ATOM 972 C C . LEU A 1 121 ? 0.418 5.329 7.187 1.00 77.56 121 LEU A C 1
ATOM 974 O O . LEU A 1 121 ? 0.681 4.666 8.181 1.00 77.56 121 LEU A O 1
ATOM 978 N N . ARG A 1 122 ? 0.675 4.890 5.951 1.00 76.00 122 ARG A N 1
ATOM 979 C CA . ARG A 1 122 ? 1.319 3.592 5.713 1.00 76.00 122 ARG A CA 1
ATOM 980 C C . ARG A 1 122 ? 2.688 3.493 6.362 1.00 76.00 122 ARG A C 1
ATOM 982 O O . ARG A 1 122 ? 2.976 2.480 6.982 1.00 76.00 122 ARG A O 1
ATOM 989 N N . ALA A 1 123 ? 3.513 4.529 6.210 1.00 79.19 123 ALA A N 1
ATOM 990 C CA . ALA A 1 123 ? 4.839 4.554 6.815 1.00 79.19 123 ALA A CA 1
ATOM 991 C C . ALA A 1 123 ? 4.752 4.433 8.345 1.00 79.19 123 ALA A C 1
ATOM 993 O O . ALA A 1 123 ? 5.470 3.632 8.925 1.00 79.19 123 ALA A O 1
ATOM 994 N N . LEU A 1 124 ? 3.812 5.149 8.971 1.00 78.25 124 LEU A N 1
ATOM 995 C CA . LEU A 1 124 ? 3.565 5.059 10.412 1.00 78.25 124 LEU A CA 1
ATOM 996 C C . LEU A 1 124 ? 3.063 3.673 10.837 1.00 78.25 124 LEU A C 1
ATOM 998 O O . LEU A 1 124 ? 3.514 3.156 11.848 1.00 78.25 124 LEU A O 1
ATOM 1002 N N . ILE A 1 125 ? 2.162 3.057 10.066 1.00 76.31 125 ILE A N 1
ATOM 1003 C CA . ILE A 1 125 ? 1.641 1.710 10.355 1.00 76.31 125 ILE A CA 1
ATOM 1004 C C . ILE A 1 125 ? 2.734 0.644 10.205 1.00 76.31 125 ILE A C 1
ATOM 1006 O O . ILE A 1 125 ? 2.729 -0.325 10.946 1.00 76.31 125 ILE A O 1
ATOM 1010 N N . SER A 1 126 ? 3.664 0.798 9.257 1.00 71.94 126 SER A N 1
ATOM 1011 C CA . SER A 1 126 ? 4.799 -0.126 9.110 1.00 71.94 126 SER A CA 1
ATOM 1012 C C . SER A 1 126 ? 5.884 0.048 10.176 1.00 71.94 126 SER A C 1
ATOM 1014 O O . SER A 1 126 ? 6.718 -0.843 10.312 1.00 71.94 126 SER A O 1
ATOM 1016 N N . GLU A 1 127 ? 5.911 1.180 10.880 1.00 69.00 127 GLU A N 1
ATOM 1017 C CA . GLU A 1 127 ? 6.879 1.466 11.948 1.00 69.00 127 GLU A CA 1
ATOM 1018 C C . GLU A 1 127 ? 6.338 1.129 13.353 1.00 69.00 127 GLU A C 1
ATOM 1020 O O . GLU A 1 127 ? 7.127 0.988 14.286 1.00 69.00 127 GLU A O 1
ATOM 1025 N N . ALA A 1 128 ? 5.016 0.988 13.500 1.00 49.97 128 ALA A N 1
ATOM 1026 C CA . ALA A 1 128 ? 4.334 0.599 14.739 1.00 49.97 128 ALA A CA 1
ATOM 1027 C C . ALA A 1 128 ? 4.294 -0.926 14.934 1.00 49.97 128 ALA A C 1
ATOM 1029 O O . ALA A 1 128 ? 4.432 -1.358 16.102 1.00 49.97 128 ALA A O 1
#